Protein AF-A0A5N7MXC1-F1 (afdb_monomer)

InterPro domains:
  IPR007719 Phytochelatin synthase, N-terminal catalytic domain [PF05023] (26-102)
  IPR007719 Phytochelatin synthase, N-terminal catalytic domain [PS51443] (17-125)
  IPR038156 Phytochelatin synthase, N-terminal domain superfamily [G3DSA:3.90.70.30] (32-120)
  IPR038765 Papain-like cysteine peptidase superfamily [SSF54001] (29-117)
  IPR040409 Phytochelatin synthase [PTHR33447] (28-100)

Radius of gyration: 22.62 Å; Cα contacts (8 Å, |Δi|>4): 86; chains: 1; bounding box: 59×50×45 Å

Nearest PDB structures (foldseek):
  2btw-assembly1_A  TM=9.843E-01  e=3.818E-06  Nostoc sp. PCC 7120 = FACHB-418
  2btw-assembly2_B  TM=9.843E-01  e=4.075E-06  Nostoc sp. PCC 7120 = FACHB-418
  6tjl-assembly1_B  TM=9.874E-01  e=2.369E-05  Nostoc sp. PCC 7120 = FACHB-418
  2bu3-assembly2_B  TM=9.980E-01  e=8.725E-05  Anabaena sp.

Sequence (125 aa):
MRVLTLILKVVCLSLCLTIGPVSAQPLPLPEPLISLNSDRGSRLLLESEANRAYWPLSIQFVTQKNQAYCGVASLAMVLNALGVSAPSTPEFEPFKTFTQDNRIHPSGAAGFWVPRVVTSVHGDR

Mean predicted aligned error: 11.13 Å

Organism: NCBI:txid2108360

Secondary structure (DSSP, 8-state):
-HHHHHHHHHHHHHHHHT-------PPPPPTTPPPTTSHHHHHHHHH-TT-TTHHHHHHT----SSTT-HHHHHHHHHHHHTT--PPB-GGGTT-B---SSS----TT--S--S-HHHHHTTT--

pLDDT: mean 83.34, std 17.44, range [38.09, 98.44]

Structure (mmCIF, N/CA/C/O backbone):
data_AF-A0A5N7MXC1-F1
#
_entry.id   AF-A0A5N7MXC1-F1
#
loop_
_atom_site.group_PDB
_atom_site.id
_atom_site.type_symbol
_atom_site.label_atom_id
_atom_site.label_alt_id
_atom_site.label_comp_id
_atom_site.label_asym_id
_atom_site.label_entity_id
_atom_site.label_seq_id
_atom_site.pdbx_PDB_ins_code
_atom_site.Cartn_x
_atom_site.Cartn_y
_atom_site.Cartn_z
_atom_site.occupancy
_atom_site.B_iso_or_equiv
_atom_site.auth_seq_id
_atom_site.auth_comp_id
_atom_site.auth_asym_id
_atom_site.auth_atom_id
_atom_site.pdbx_PDB_model_num
ATOM 1 N N . MET A 1 1 ? 38.024 32.917 26.427 1.00 66.75 1 MET A N 1
ATOM 2 C CA . MET A 1 1 ? 36.582 32.771 26.103 1.00 66.75 1 MET A CA 1
ATOM 3 C C . MET A 1 1 ? 36.310 32.754 24.597 1.00 66.75 1 MET A C 1
ATOM 5 O O . MET A 1 1 ? 35.788 31.754 24.138 1.00 66.75 1 MET A O 1
ATOM 9 N N . ARG A 1 2 ? 36.726 33.761 23.805 1.00 77.75 2 ARG A N 1
ATOM 10 C CA . ARG A 1 2 ? 36.480 33.816 22.341 1.00 77.75 2 ARG A CA 1
ATOM 11 C C . ARG A 1 2 ? 36.995 32.607 21.538 1.00 77.75 2 ARG A C 1
ATOM 13 O O . ARG A 1 2 ? 36.278 32.112 20.680 1.00 77.75 2 ARG A O 1
ATOM 20 N N . VAL A 1 3 ? 38.198 32.113 21.848 1.00 79.06 3 VAL A N 1
ATOM 21 C CA . VAL A 1 3 ? 38.804 30.942 21.178 1.00 79.06 3 VAL A CA 1
ATOM 22 C C . VAL A 1 3 ? 38.001 29.662 21.442 1.00 79.06 3 VAL A C 1
ATOM 24 O O . VAL A 1 3 ? 37.731 28.908 20.516 1.00 79.06 3 VAL A O 1
ATOM 27 N N . LEU A 1 4 ? 37.525 29.469 22.678 1.00 83.00 4 LEU A N 1
ATOM 28 C CA . LEU A 1 4 ? 36.688 28.325 23.054 1.00 83.00 4 LEU A CA 1
ATOM 29 C C . LEU A 1 4 ? 35.348 28.333 22.300 1.00 83.00 4 LEU A C 1
ATOM 31 O O . LEU A 1 4 ? 34.911 27.300 21.805 1.00 83.00 4 LEU A O 1
ATOM 35 N N . THR A 1 5 ? 34.721 29.505 22.152 1.00 81.38 5 THR A N 1
ATOM 36 C CA . THR A 1 5 ? 33.471 29.654 21.388 1.00 81.38 5 THR A CA 1
ATOM 37 C C . THR A 1 5 ? 33.668 29.372 19.897 1.00 81.38 5 THR A C 1
ATOM 39 O O . THR A 1 5 ? 32.767 28.850 19.246 1.00 81.38 5 THR A O 1
ATOM 42 N N . LEU A 1 6 ? 34.837 29.714 19.349 1.00 83.44 6 LEU A N 1
ATOM 43 C CA . LEU A 1 6 ? 35.176 29.495 17.943 1.00 83.44 6 LEU A CA 1
ATOM 44 C C . LEU A 1 6 ? 35.432 28.008 17.665 1.00 83.44 6 LEU A C 1
ATOM 46 O O . LEU A 1 6 ? 34.874 27.468 16.715 1.00 83.44 6 LEU A O 1
ATOM 50 N N . ILE A 1 7 ? 36.164 27.328 18.553 1.00 88.62 7 ILE A N 1
ATOM 51 C CA . ILE A 1 7 ? 36.373 25.873 18.493 1.00 88.62 7 ILE A CA 1
ATOM 52 C C . ILE A 1 7 ? 35.032 25.137 18.585 1.00 88.62 7 ILE A C 1
ATOM 54 O O . ILE A 1 7 ? 34.760 24.273 17.758 1.00 88.62 7 ILE A O 1
ATOM 58 N N . LEU A 1 8 ? 34.155 25.519 19.520 1.00 89.88 8 LEU A N 1
ATOM 59 C CA . LEU A 1 8 ? 32.848 24.875 19.678 1.00 89.88 8 LEU A CA 1
ATOM 60 C C . LEU A 1 8 ? 31.975 25.020 18.422 1.00 89.88 8 LEU A C 1
ATOM 62 O O . LEU A 1 8 ? 31.325 24.063 18.011 1.00 89.88 8 LEU A O 1
ATOM 66 N N . LYS A 1 9 ? 31.996 26.191 17.772 1.00 86.50 9 LYS A N 1
ATOM 67 C CA . LYS A 1 9 ? 31.278 26.424 16.510 1.00 86.50 9 LYS A CA 1
ATOM 68 C C . LYS A 1 9 ? 31.832 25.585 15.363 1.00 86.50 9 LYS A C 1
ATOM 70 O O . LYS A 1 9 ? 31.046 25.031 14.606 1.00 86.50 9 LYS A O 1
ATOM 75 N N . VAL A 1 10 ? 33.156 25.476 15.245 1.00 90.81 10 VAL A N 1
ATOM 76 C CA . VAL A 1 10 ? 33.805 24.662 14.205 1.00 90.81 10 VAL A CA 1
ATOM 77 C C . VAL A 1 10 ? 33.513 23.176 14.414 1.00 90.81 10 VAL A C 1
ATOM 79 O O . VAL A 1 10 ? 33.201 22.482 13.452 1.00 90.81 10 VAL A O 1
ATOM 82 N N . VAL A 1 11 ? 33.540 22.698 15.661 1.00 90.94 11 VAL A N 1
ATOM 83 C CA . VAL A 1 11 ? 33.190 21.311 16.001 1.00 90.94 11 VAL A CA 1
ATOM 84 C C . VAL A 1 11 ? 31.716 21.029 15.710 1.00 90.94 11 VAL A C 1
ATOM 86 O O . VAL A 1 11 ? 31.424 20.036 15.054 1.00 90.94 11 VAL 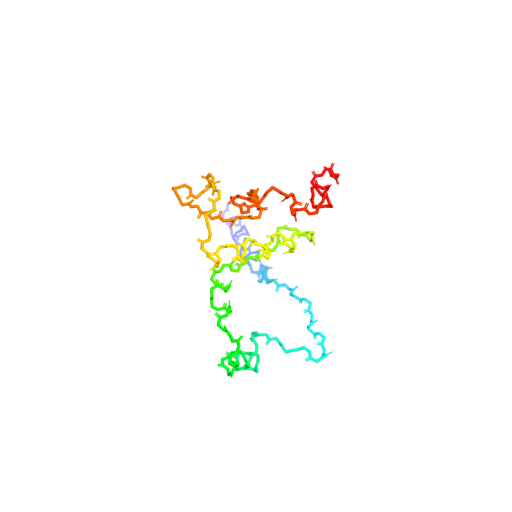A O 1
ATOM 89 N N . CYS A 1 12 ? 30.794 21.913 16.113 1.00 87.44 12 CYS A N 1
ATOM 90 C CA . CYS A 1 12 ? 29.372 21.775 15.777 1.00 87.44 12 CYS A CA 1
ATOM 91 C C . CYS A 1 12 ? 29.139 21.771 14.265 1.00 87.44 12 CYS A C 1
ATOM 93 O O . CYS A 1 12 ? 28.379 20.949 13.767 1.00 87.44 12 CYS A O 1
ATOM 95 N N . LEU A 1 13 ? 29.798 22.669 13.528 1.00 85.88 13 LEU A N 1
ATOM 96 C CA . LEU A 1 13 ? 29.657 22.742 12.078 1.00 85.88 13 LEU A CA 1
ATOM 97 C C . LEU A 1 13 ? 30.177 21.456 11.425 1.00 85.88 13 LEU A C 1
ATOM 99 O O . LEU A 1 13 ? 29.459 20.845 10.647 1.00 85.88 13 LEU A O 1
ATOM 103 N N . SER A 1 14 ? 31.369 20.993 11.809 1.00 83.50 14 SER A N 1
ATOM 104 C CA . SER A 1 14 ? 31.943 19.730 11.328 1.00 83.50 14 SER A CA 1
ATOM 105 C C . SER A 1 14 ? 31.032 18.530 11.617 1.00 83.50 14 SER A C 1
ATOM 107 O O . SER A 1 14 ? 30.785 17.717 10.731 1.00 83.50 14 SER A O 1
ATOM 109 N N . LEU A 1 15 ? 30.456 18.461 12.822 1.00 85.00 15 LEU A N 1
ATOM 110 C CA . LEU A 1 15 ? 29.529 17.399 13.218 1.00 85.00 15 LEU A CA 1
ATOM 111 C C . LEU A 1 15 ? 28.209 17.440 12.431 1.00 85.00 15 LEU A C 1
ATOM 113 O O . LEU A 1 15 ? 27.648 16.395 12.128 1.00 85.00 15 LEU A O 1
ATOM 117 N N . CYS A 1 16 ? 27.721 18.624 12.058 1.00 78.88 16 CYS A N 1
ATOM 118 C CA . CYS A 1 16 ? 26.542 18.749 11.200 1.00 78.88 16 CYS A CA 1
ATOM 119 C C . CYS A 1 16 ? 26.817 18.317 9.752 1.00 78.88 16 CYS A C 1
ATOM 121 O O . CYS A 1 16 ? 25.910 17.817 9.092 1.00 78.88 16 CYS A O 1
ATOM 123 N N . LEU A 1 17 ? 28.048 18.484 9.250 1.00 77.62 17 LEU A N 1
ATOM 124 C CA . LEU A 1 17 ? 28.411 18.082 7.886 1.00 77.62 17 LEU A CA 1
ATOM 125 C C . LEU A 1 17 ? 28.584 16.562 7.714 1.00 77.62 17 LEU A C 1
ATOM 127 O O . LEU A 1 17 ? 28.590 16.090 6.580 1.00 77.62 17 LEU A O 1
ATOM 131 N N . THR A 1 18 ? 28.707 15.786 8.795 1.00 76.94 18 THR A N 1
ATOM 132 C CA . THR A 1 18 ? 28.842 14.318 8.726 1.00 76.94 18 THR A CA 1
ATOM 133 C C . THR A 1 18 ? 27.511 13.569 8.804 1.00 76.94 18 THR A C 1
ATOM 135 O O . THR A 1 18 ? 27.492 12.340 8.706 1.00 76.94 18 THR A O 1
ATOM 138 N N . ILE A 1 19 ? 26.386 14.278 8.934 1.00 75.12 19 ILE A N 1
ATOM 139 C CA . ILE A 1 19 ? 25.051 13.677 8.938 1.00 75.12 19 ILE A CA 1
ATOM 140 C C . ILE A 1 19 ? 24.665 13.355 7.488 1.00 75.12 19 ILE A C 1
ATOM 142 O O . ILE A 1 19 ? 24.097 14.177 6.772 1.00 75.12 19 ILE A O 1
ATOM 146 N N . GLY A 1 20 ? 25.024 12.154 7.033 1.00 70.94 20 GLY A N 1
ATOM 147 C CA . GLY A 1 20 ? 24.579 11.635 5.742 1.00 70.94 20 GLY A CA 1
ATOM 148 C C . GLY A 1 20 ? 23.055 11.444 5.696 1.00 70.94 20 GLY A C 1
ATOM 149 O O . GLY A 1 20 ? 22.414 11.306 6.743 1.00 70.94 20 GLY A O 1
ATOM 150 N N . PRO A 1 21 ? 22.449 11.415 4.497 1.00 72.00 21 PRO A N 1
ATOM 151 C CA . PRO A 1 21 ? 21.025 11.141 4.367 1.00 72.00 21 PRO A CA 1
ATOM 152 C C . PRO A 1 21 ? 20.715 9.731 4.885 1.00 72.00 21 PRO A C 1
ATOM 154 O O . PRO A 1 21 ? 21.220 8.736 4.364 1.00 72.00 21 PRO A O 1
ATOM 157 N N . VAL A 1 22 ? 19.858 9.637 5.903 1.00 73.25 22 VAL A N 1
ATOM 158 C CA . VAL A 1 22 ? 19.234 8.371 6.303 1.0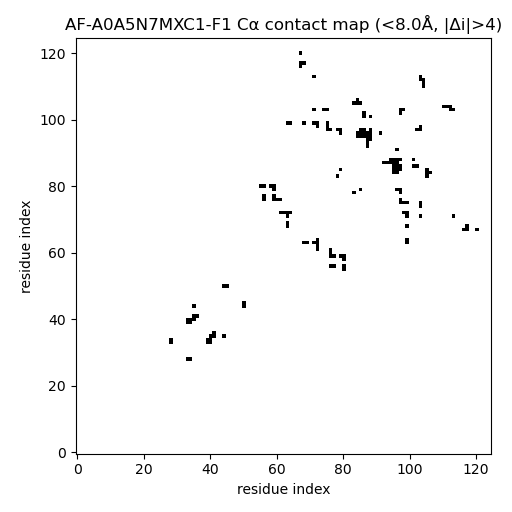0 73.25 22 VAL A CA 1
ATOM 159 C C . VAL A 1 22 ? 18.185 8.039 5.247 1.00 73.25 22 VAL A C 1
ATOM 161 O O . VAL A 1 22 ? 17.089 8.595 5.250 1.00 73.25 22 VAL A O 1
ATOM 164 N N . SER A 1 23 ? 18.543 7.173 4.302 1.00 73.62 23 SER A N 1
ATOM 165 C CA . SER A 1 23 ? 17.606 6.637 3.314 1.00 73.62 23 SER A CA 1
ATOM 166 C C . SER A 1 23 ? 17.116 5.269 3.760 1.00 73.62 23 SER A C 1
ATOM 168 O O . SER A 1 23 ? 17.892 4.468 4.274 1.00 73.62 23 SER A O 1
ATOM 170 N N . ALA A 1 24 ? 15.848 4.958 3.493 1.00 76.06 24 ALA A N 1
ATOM 171 C CA . ALA A 1 24 ? 15.395 3.575 3.536 1.00 76.06 24 ALA A CA 1
ATOM 172 C C . ALA A 1 24 ? 16.190 2.759 2.500 1.00 76.06 24 ALA A C 1
ATOM 174 O O . ALA A 1 24 ? 16.314 3.178 1.347 1.00 76.06 24 ALA A O 1
ATOM 175 N N . GLN A 1 25 ? 16.754 1.626 2.916 1.00 82.75 25 GLN A N 1
ATOM 176 C CA . GLN A 1 25 ? 17.571 0.751 2.072 1.00 82.75 25 GLN A CA 1
ATOM 177 C C . GLN A 1 25 ? 16.804 -0.546 1.785 1.00 82.75 25 GLN A C 1
ATOM 179 O O . GLN A 1 25 ? 16.891 -1.492 2.571 1.00 82.75 25 GLN A O 1
ATOM 184 N N . PRO A 1 26 ? 16.012 -0.604 0.698 1.00 84.50 26 PRO A N 1
ATOM 185 C CA . PRO A 1 26 ? 15.429 -1.862 0.257 1.00 84.50 26 PRO A CA 1
ATOM 186 C C . PRO A 1 26 ? 16.525 -2.802 -0.263 1.00 84.50 26 PRO A C 1
ATOM 188 O O . PRO A 1 26 ? 17.570 -2.359 -0.745 1.00 84.50 26 PRO A O 1
ATOM 191 N N . LEU A 1 27 ? 16.271 -4.109 -0.194 1.00 89.06 27 LEU A N 1
ATOM 192 C CA . LEU A 1 27 ? 17.104 -5.092 -0.888 1.00 89.06 27 LEU A CA 1
ATOM 193 C C . LEU A 1 27 ? 17.030 -4.877 -2.411 1.00 89.06 27 LEU A C 1
ATOM 195 O O . LEU A 1 27 ? 15.992 -4.431 -2.913 1.00 89.06 27 LEU A O 1
ATOM 199 N N . PRO A 1 28 ? 18.094 -5.225 -3.159 1.00 89.94 28 PRO A N 1
ATOM 200 C CA . PRO A 1 28 ? 18.036 -5.217 -4.613 1.00 89.94 28 PRO A CA 1
ATOM 201 C C . PRO A 1 28 ? 16.945 -6.178 -5.100 1.00 89.94 28 PRO A C 1
ATOM 203 O O . PRO A 1 28 ? 16.792 -7.280 -4.569 1.00 89.94 28 PRO A O 1
ATOM 206 N N . LEU A 1 29 ? 16.187 -5.756 -6.113 1.00 93.25 29 LEU A N 1
ATOM 207 C CA . LEU A 1 29 ? 15.185 -6.616 -6.734 1.00 93.25 29 LEU A CA 1
ATOM 208 C C . LEU A 1 29 ? 15.893 -7.707 -7.556 1.00 93.25 29 LEU A C 1
ATOM 210 O O . LEU A 1 29 ? 16.754 -7.375 -8.371 1.00 93.25 29 LEU A O 1
ATOM 214 N N . PRO A 1 30 ? 15.544 -8.992 -7.378 1.00 94.38 30 PRO A N 1
ATOM 215 C CA . PRO A 1 30 ? 16.031 -10.049 -8.254 1.00 94.38 30 PRO A CA 1
ATOM 216 C C . PRO A 1 30 ? 15.377 -9.960 -9.641 1.00 94.38 30 PRO A C 1
ATOM 218 O O . PRO A 1 30 ? 14.191 -9.650 -9.765 1.00 94.38 30 PRO A O 1
ATOM 221 N N . GLU A 1 31 ? 16.124 -10.308 -10.687 1.00 92.75 31 GLU A N 1
ATOM 222 C CA . GLU A 1 31 ? 15.554 -10.552 -12.017 1.00 92.75 31 GLU A CA 1
ATOM 223 C C . GLU A 1 31 ? 14.596 -11.761 -11.962 1.00 92.75 31 GLU A C 1
ATOM 225 O O . GLU A 1 31 ? 14.927 -12.754 -11.304 1.00 92.75 31 GLU A O 1
ATOM 230 N N . PRO A 1 32 ? 13.417 -11.732 -12.620 1.00 93.19 32 PRO A N 1
ATOM 231 C CA . PRO A 1 32 ? 12.950 -10.764 -13.624 1.00 93.19 32 PRO A CA 1
ATOM 232 C C . PRO A 1 32 ? 11.967 -9.693 -13.084 1.00 93.19 32 PRO A C 1
ATOM 234 O O . PRO A 1 32 ? 11.077 -9.246 -13.814 1.00 93.19 32 PRO A O 1
ATOM 237 N N . LEU A 1 33 ? 12.034 -9.322 -11.798 1.00 97.00 33 LEU A N 1
ATOM 238 C CA . LEU A 1 33 ? 11.051 -8.418 -11.183 1.00 97.00 33 LEU A CA 1
ATOM 239 C C . LEU A 1 33 ? 11.236 -6.961 -11.635 1.00 97.00 33 LEU A C 1
ATOM 241 O O . LEU A 1 33 ? 12.329 -6.406 -11.580 1.00 97.00 33 LEU A O 1
ATOM 245 N N . ILE A 1 34 ? 10.135 -6.302 -12.010 1.00 97.06 34 ILE A N 1
ATOM 246 C CA . ILE A 1 34 ? 10.128 -4.890 -12.418 1.00 97.06 34 ILE A CA 1
ATOM 247 C C . ILE A 1 34 ? 9.594 -4.047 -11.264 1.00 97.06 34 ILE A C 1
ATOM 249 O O . ILE A 1 34 ? 8.447 -4.205 -10.849 1.00 97.06 34 ILE A O 1
ATOM 253 N N . SER A 1 35 ? 10.414 -3.124 -10.762 1.00 95.62 35 SER A N 1
ATOM 254 C CA . SER A 1 35 ? 9.985 -2.223 -9.694 1.00 95.62 35 SER A CA 1
ATOM 255 C C . SER A 1 35 ? 8.889 -1.269 -10.166 1.00 95.62 35 SER A C 1
ATOM 257 O O . SER A 1 35 ? 9.018 -0.646 -11.223 1.00 95.62 35 SER A O 1
ATOM 259 N N . LEU A 1 36 ? 7.858 -1.077 -9.338 1.00 96.06 36 LEU A N 1
ATOM 260 C CA . LEU A 1 36 ? 6.782 -0.119 -9.596 1.00 96.06 36 LEU A CA 1
ATOM 261 C C . LEU A 1 36 ? 7.294 1.325 -9.736 1.00 96.06 36 LEU A C 1
ATOM 263 O O . LEU A 1 36 ? 6.751 2.090 -10.524 1.00 96.06 36 LEU A O 1
ATOM 267 N N . ASN A 1 37 ? 8.356 1.688 -9.009 1.00 93.81 37 ASN A N 1
ATOM 268 C CA . ASN A 1 37 ? 8.946 3.032 -9.047 1.00 93.81 37 ASN A CA 1
ATOM 269 C C . ASN A 1 37 ? 9.871 3.286 -10.256 1.00 93.81 37 ASN A C 1
ATOM 271 O O . ASN A 1 37 ? 10.537 4.316 -10.300 1.00 93.81 37 ASN A O 1
ATOM 275 N N . SER A 1 38 ? 9.940 2.357 -11.211 1.00 95.75 38 SER A N 1
ATOM 276 C CA . SER A 1 38 ? 10.655 2.552 -12.473 1.00 95.75 38 SER A CA 1
ATOM 277 C C . SER A 1 38 ? 9.727 3.109 -13.556 1.00 95.75 38 SER A C 1
ATOM 279 O O . SER A 1 38 ? 8.509 2.909 -13.513 1.00 95.75 38 SER A O 1
ATOM 281 N N . ASP A 1 39 ? 10.296 3.732 -14.589 1.00 97.75 39 ASP A N 1
ATOM 282 C CA . ASP A 1 39 ? 9.536 4.174 -15.769 1.00 97.75 39 ASP A CA 1
ATOM 283 C C . ASP A 1 39 ? 8.762 3.019 -16.415 1.00 97.75 39 ASP A C 1
ATOM 285 O O . ASP A 1 39 ? 7.621 3.173 -16.842 1.00 97.75 39 ASP A O 1
ATOM 289 N N . ARG A 1 40 ? 9.369 1.825 -16.454 1.00 97.81 40 ARG A N 1
ATOM 290 C CA . ARG A 1 40 ? 8.717 0.625 -16.982 1.00 97.81 40 ARG A CA 1
ATOM 291 C C . ARG A 1 40 ? 7.569 0.167 -16.081 1.00 97.81 40 ARG A C 1
ATOM 293 O O . ARG A 1 40 ? 6.493 -0.125 -16.586 1.00 97.81 40 ARG A O 1
ATOM 300 N N . GLY A 1 41 ? 7.782 0.102 -14.767 1.00 98.00 41 GLY A N 1
ATOM 301 C CA . GLY A 1 41 ? 6.773 -0.363 -13.809 1.00 98.00 41 GLY A CA 1
ATOM 302 C C . GLY A 1 41 ? 5.562 0.563 -13.706 1.00 98.00 41 GLY A C 1
ATOM 303 O O . GLY A 1 41 ? 4.428 0.090 -13.692 1.00 98.00 41 GLY A O 1
ATOM 304 N N . SER A 1 42 ? 5.786 1.876 -13.702 1.00 98.00 42 SER A N 1
ATOM 305 C CA . SER A 1 42 ? 4.703 2.866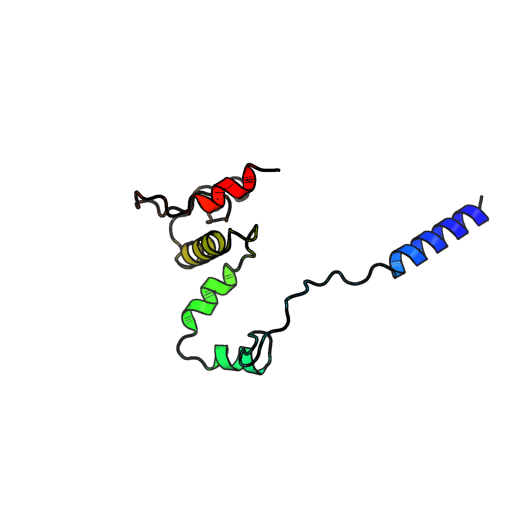 -13.703 1.00 98.00 42 SER A CA 1
ATOM 306 C C . SER A 1 42 ? 3.856 2.793 -14.977 1.00 98.00 42 SER A C 1
ATOM 308 O O . SER A 1 42 ? 2.629 2.796 -14.882 1.00 98.00 42 SER A O 1
ATOM 310 N N . ARG A 1 43 ? 4.471 2.626 -16.157 1.00 98.44 43 ARG A N 1
ATOM 311 C CA . ARG A 1 43 ? 3.734 2.380 -17.411 1.00 98.44 43 ARG A CA 1
ATOM 312 C C . ARG A 1 43 ? 2.906 1.102 -17.351 1.00 98.44 43 ARG A C 1
ATOM 314 O O . ARG A 1 43 ? 1.724 1.158 -17.662 1.00 98.44 43 ARG A O 1
ATOM 321 N N . LEU A 1 44 ? 3.474 -0.005 -16.862 1.00 98.31 44 LEU A N 1
ATOM 322 C CA . LEU A 1 44 ? 2.737 -1.268 -16.702 1.00 98.31 44 LEU A CA 1
ATOM 323 C C . LEU A 1 44 ? 1.482 -1.109 -15.831 1.00 98.31 44 LEU A C 1
ATOM 325 O O . LEU A 1 44 ? 0.447 -1.695 -16.137 1.00 98.31 44 LEU A O 1
ATOM 329 N N . LEU A 1 45 ? 1.545 -0.314 -14.760 1.00 98.31 45 LEU A N 1
ATOM 330 C CA . LEU A 1 45 ? 0.371 -0.024 -13.936 1.00 98.31 45 LEU A CA 1
ATOM 331 C C . LEU A 1 45 ? -0.676 0.808 -14.695 1.00 98.31 45 LEU A C 1
ATOM 333 O O . LEU A 1 45 ? -1.870 0.514 -14.615 1.00 98.31 45 LEU A O 1
ATOM 337 N N . LEU A 1 46 ? -0.241 1.857 -15.396 1.00 98.06 46 LEU A N 1
ATOM 338 C CA . LEU A 1 46 ? -1.133 2.776 -16.109 1.00 98.06 46 LEU A CA 1
ATOM 339 C C . LEU A 1 46 ? -1.803 2.122 -17.324 1.00 98.06 46 LEU A C 1
ATOM 341 O O . LEU A 1 46 ? -2.963 2.409 -17.601 1.00 98.06 46 LEU A O 1
ATOM 345 N N . GLU A 1 47 ? -1.093 1.232 -18.012 1.00 98.25 47 GLU A N 1
ATOM 346 C CA . GLU A 1 47 ? -1.571 0.501 -19.192 1.00 98.25 47 GLU A CA 1
ATOM 347 C C . GLU A 1 47 ? -2.398 -0.746 -18.829 1.00 98.25 47 GLU A C 1
ATOM 349 O O . GLU A 1 47 ? -3.113 -1.278 -19.675 1.00 98.25 47 GLU A O 1
ATOM 354 N N . SER A 1 48 ? -2.331 -1.224 -17.581 1.00 98.31 48 SER A N 1
ATOM 355 C CA . SER A 1 48 ? -3.099 -2.390 -17.131 1.00 98.31 48 SER A CA 1
ATOM 356 C C . SER A 1 48 ? -4.598 -2.094 -17.042 1.00 98.31 48 SER A C 1
ATOM 358 O O . SER A 1 48 ? -5.034 -1.224 -16.286 1.00 98.31 48 SER A O 1
ATOM 360 N N . GLU A 1 49 ? -5.410 -2.911 -17.715 1.00 98.12 49 GLU A N 1
ATOM 361 C CA . GLU A 1 49 ? -6.876 -2.888 -17.591 1.00 98.12 49 GLU A CA 1
ATOM 362 C C . GLU A 1 49 ? -7.356 -3.286 -16.177 1.00 98.12 49 GLU A C 1
ATOM 364 O O . GLU A 1 49 ? -8.463 -2.943 -15.758 1.00 98.12 49 GLU A O 1
ATOM 369 N N . ALA A 1 50 ? -6.508 -3.972 -15.403 1.00 97.69 50 ALA A N 1
ATOM 370 C CA . ALA A 1 50 ? -6.804 -4.497 -14.071 1.00 97.69 50 ALA A CA 1
ATOM 371 C C . ALA A 1 50 ? -6.170 -3.666 -12.934 1.00 97.69 50 ALA A C 1
ATOM 373 O O . ALA A 1 50 ? -5.725 -4.215 -11.926 1.00 97.69 50 ALA A O 1
ATOM 374 N N . ASN A 1 51 ? -6.124 -2.336 -13.058 1.00 97.69 51 ASN A N 1
ATOM 375 C CA . ASN A 1 51 ? -5.484 -1.454 -12.067 1.00 97.69 51 ASN A CA 1
ATOM 376 C C . ASN A 1 51 ? -6.445 -0.805 -11.051 1.00 97.69 51 ASN A C 1
ATOM 378 O O . ASN A 1 51 ? -6.012 -0.072 -10.165 1.00 97.69 51 ASN A O 1
ATOM 382 N N . ARG A 1 52 ? -7.755 -1.073 -11.138 1.00 98.00 52 ARG A N 1
ATOM 383 C CA . ARG A 1 52 ? -8.782 -0.359 -10.353 1.00 98.00 52 ARG A CA 1
ATOM 384 C C . ARG A 1 52 ? -8.569 -0.428 -8.839 1.00 98.00 52 ARG A C 1
ATOM 386 O O . ARG A 1 52 ? -8.850 0.551 -8.155 1.00 98.00 52 ARG A O 1
ATOM 393 N N . ALA A 1 53 ? -8.065 -1.552 -8.329 1.00 97.69 53 ALA A N 1
ATOM 394 C CA . ALA A 1 53 ? -7.800 -1.744 -6.903 1.00 97.69 53 ALA A CA 1
ATOM 395 C C . ALA A 1 53 ? -6.570 -0.968 -6.398 1.00 97.69 53 ALA A C 1
ATOM 397 O O . ALA A 1 53 ? -6.484 -0.680 -5.207 1.00 97.69 53 ALA A O 1
ATOM 398 N N . TYR A 1 54 ? -5.639 -0.590 -7.280 1.00 98.06 54 TYR A N 1
ATOM 399 C CA . TYR A 1 54 ? -4.427 0.132 -6.890 1.00 98.06 54 TYR A CA 1
ATOM 400 C C . TYR A 1 54 ? -4.748 1.490 -6.259 1.00 98.06 54 TYR A C 1
ATOM 402 O O . TYR A 1 54 ? -4.154 1.866 -5.251 1.00 98.06 54 TYR A O 1
ATOM 410 N N . TRP A 1 55 ? -5.720 2.217 -6.809 1.00 97.56 55 TRP A N 1
ATOM 411 C CA . TRP A 1 55 ? -6.050 3.569 -6.359 1.00 97.56 55 TRP A CA 1
ATOM 412 C C . TRP A 1 55 ? -6.533 3.618 -4.901 1.00 97.56 55 TRP A C 1
ATOM 414 O O . TRP A 1 55 ? -5.887 4.292 -4.101 1.00 97.56 55 TRP A O 1
ATOM 424 N N . PRO A 1 56 ? -7.583 2.880 -4.487 1.00 98.12 56 PRO A N 1
ATOM 425 C CA . PRO A 1 56 ? -8.004 2.896 -3.088 1.00 98.12 56 PRO A CA 1
ATOM 426 C C . PRO A 1 56 ? -6.975 2.248 -2.147 1.00 98.12 56 PRO A C 1
ATOM 428 O O . PRO A 1 56 ? -6.834 2.700 -1.014 1.00 98.12 56 PRO A O 1
ATOM 431 N N . LEU A 1 57 ? -6.213 1.240 -2.595 1.00 98.25 57 LEU A N 1
ATOM 432 C CA . LEU A 1 57 ? -5.174 0.614 -1.764 1.00 98.25 57 LEU A CA 1
ATOM 433 C C . LEU A 1 57 ? -3.963 1.525 -1.542 1.00 98.25 57 LEU A C 1
ATOM 435 O O . LEU A 1 57 ? -3.412 1.534 -0.445 1.00 98.25 57 LEU A O 1
ATOM 439 N N . SER A 1 58 ? -3.554 2.303 -2.547 1.00 97.81 58 SER A N 1
ATOM 440 C CA . SER A 1 58 ? -2.414 3.222 -2.430 1.00 97.81 58 SER A CA 1
ATOM 441 C C . SER A 1 58 ? -2.691 4.364 -1.451 1.00 97.81 58 SER A C 1
ATOM 443 O O . SER A 1 58 ? -1.799 4.739 -0.697 1.00 97.81 58 SER A O 1
ATOM 445 N N . ILE A 1 59 ? -3.940 4.839 -1.375 1.00 98.19 59 ILE A N 1
ATOM 446 C CA . ILE A 1 59 ? -4.387 5.818 -0.367 1.00 98.19 59 ILE A CA 1
ATOM 447 C C . ILE A 1 59 ? -4.257 5.258 1.059 1.00 98.19 59 ILE A C 1
ATOM 449 O O . ILE A 1 59 ? -4.010 6.012 1.995 1.00 98.19 59 ILE A O 1
ATOM 453 N N . GLN A 1 60 ? -4.402 3.942 1.226 1.00 98.12 60 GLN A N 1
ATOM 454 C CA . GLN A 1 60 ? -4.356 3.268 2.526 1.00 98.12 60 GLN A CA 1
ATOM 455 C C . GLN A 1 60 ? -2.998 2.622 2.834 1.00 98.12 60 GLN A C 1
ATOM 457 O O . GLN A 1 60 ? -2.894 1.891 3.815 1.00 98.12 60 GLN A O 1
ATOM 462 N N . PHE A 1 61 ? -1.963 2.839 2.014 1.00 98.06 61 PHE A N 1
ATOM 463 C CA . PHE A 1 61 ? -0.703 2.098 2.109 1.00 98.06 61 PHE A CA 1
ATOM 464 C C . PHE A 1 61 ? 0.042 2.354 3.429 1.00 98.06 61 PHE A C 1
ATOM 466 O O . PHE A 1 61 ? 0.275 3.499 3.815 1.00 98.06 61 PHE A O 1
ATOM 473 N N . VAL A 1 62 ? 0.444 1.277 4.116 1.00 97.00 62 VAL A N 1
ATOM 474 C CA . VAL A 1 62 ? 1.149 1.332 5.408 1.00 97.00 62 VAL A CA 1
ATOM 475 C C . VAL A 1 62 ? 2.324 0.357 5.460 1.00 97.00 62 VAL A C 1
ATOM 477 O O . VAL A 1 62 ? 2.273 -0.738 4.901 1.00 97.00 62 VAL A O 1
ATOM 480 N N . THR A 1 63 ? 3.370 0.721 6.202 1.00 96.50 63 THR A N 1
ATOM 481 C CA . THR A 1 63 ? 4.485 -0.183 6.528 1.00 96.50 63 THR A CA 1
ATOM 482 C C . THR A 1 63 ? 4.098 -1.103 7.685 1.00 96.50 63 THR A C 1
ATOM 484 O O . THR A 1 63 ? 3.558 -0.641 8.692 1.00 96.50 63 THR A O 1
ATOM 487 N N . GLN A 1 64 ? 4.399 -2.401 7.583 1.00 93.50 64 GLN A N 1
ATOM 488 C CA . GLN A 1 64 ? 4.180 -3.347 8.683 1.00 93.50 64 GLN A CA 1
ATOM 489 C C . GLN A 1 64 ? 4.964 -2.945 9.944 1.00 93.50 64 GLN A C 1
ATOM 491 O O . GLN A 1 64 ? 6.148 -2.621 9.869 1.00 93.50 64 GLN A O 1
ATOM 496 N N . LYS A 1 65 ? 4.325 -2.991 11.119 1.00 92.00 65 LYS A N 1
ATOM 497 C CA . LYS A 1 65 ? 4.946 -2.564 12.389 1.00 92.00 65 LYS A CA 1
ATOM 498 C C . LYS A 1 65 ? 6.142 -3.408 12.815 1.00 92.00 65 LYS A C 1
ATOM 500 O O . LYS A 1 65 ? 7.047 -2.921 13.483 1.00 92.00 65 LYS A O 1
ATOM 505 N N . ASN A 1 66 ? 6.133 -4.685 12.459 1.00 90.19 66 ASN A N 1
ATOM 506 C CA . ASN A 1 66 ? 7.241 -5.604 12.678 1.00 90.19 66 ASN A CA 1
ATOM 507 C C . ASN A 1 66 ? 7.226 -6.706 11.610 1.00 90.19 66 ASN A C 1
ATOM 509 O O . ASN A 1 66 ? 6.309 -6.781 10.791 1.00 90.19 66 ASN A O 1
ATOM 513 N N . GLN A 1 67 ? 8.235 -7.576 11.622 1.00 90.56 67 GLN A N 1
ATOM 514 C CA . GLN A 1 67 ? 8.453 -8.598 10.590 1.00 90.56 67 GLN A CA 1
ATOM 515 C C . GLN A 1 67 ? 7.346 -9.670 10.503 1.00 90.56 67 GLN A C 1
ATOM 517 O O . GLN A 1 67 ? 7.231 -10.325 9.474 1.00 90.56 67 GLN A O 1
ATOM 522 N N . ALA A 1 68 ? 6.489 -9.808 11.520 1.00 90.06 68 ALA A N 1
ATOM 523 C CA . ALA A 1 68 ? 5.371 -10.757 11.539 1.00 90.06 68 ALA A CA 1
ATOM 524 C C . ALA A 1 68 ? 4.002 -10.114 11.220 1.00 90.06 68 ALA A C 1
ATOM 526 O O . ALA A 1 68 ? 2.985 -10.803 11.222 1.00 90.06 68 ALA A O 1
ATOM 527 N N . TYR A 1 69 ? 3.948 -8.800 10.963 1.00 92.38 69 TYR A N 1
ATOM 528 C CA . TYR A 1 69 ? 2.697 -8.035 10.826 1.00 92.38 69 TYR A CA 1
ATOM 529 C C . TYR A 1 69 ? 2.248 -7.791 9.380 1.00 92.38 69 TYR A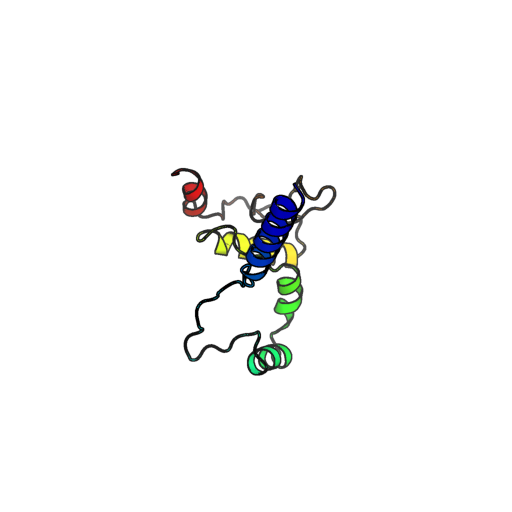 C 1
ATOM 531 O O . TYR A 1 69 ? 1.276 -7.072 9.165 1.00 92.38 69 TYR A O 1
ATOM 539 N N . CYS A 1 70 ? 2.905 -8.382 8.380 1.00 92.62 70 CYS A N 1
ATOM 540 C CA . CYS A 1 70 ? 2.548 -8.172 6.973 1.00 92.62 70 CYS A CA 1
ATOM 541 C C . CYS A 1 70 ? 1.057 -8.441 6.692 1.00 92.62 70 CYS A C 1
ATOM 543 O O . CYS A 1 70 ? 0.396 -7.606 6.085 1.00 92.62 70 CYS A O 1
ATOM 545 N N . GLY A 1 71 ? 0.490 -9.529 7.227 1.00 91.62 71 GLY A N 1
ATOM 546 C CA . GLY A 1 71 ? -0.938 -9.835 7.078 1.00 91.62 71 GLY A CA 1
ATOM 547 C C . GLY A 1 71 ? -1.863 -8.826 7.772 1.00 91.62 71 GLY A C 1
ATOM 548 O O . GLY A 1 71 ? -2.889 -8.447 7.214 1.00 91.62 71 GLY A O 1
ATOM 549 N N . VAL A 1 72 ? -1.481 -8.343 8.958 1.00 91.94 72 VAL A N 1
ATOM 550 C CA . VAL A 1 72 ? -2.227 -7.322 9.720 1.00 91.94 72 VAL A CA 1
ATOM 551 C C . VAL A 1 72 ? -2.248 -5.998 8.948 1.00 91.94 72 VAL A C 1
ATOM 553 O O . VAL A 1 72 ? -3.303 -5.387 8.794 1.00 91.94 72 VAL A O 1
ATOM 556 N N . ALA A 1 73 ? -1.101 -5.588 8.399 1.00 94.81 73 ALA A N 1
ATOM 557 C CA . ALA A 1 73 ? -0.987 -4.413 7.540 1.00 94.81 73 ALA A CA 1
ATOM 558 C C . ALA A 1 73 ? -1.862 -4.542 6.283 1.00 94.81 73 ALA A C 1
ATOM 560 O O . ALA A 1 73 ? -2.640 -3.637 5.985 1.00 94.81 73 ALA A O 1
ATOM 561 N N . SER A 1 74 ? -1.802 -5.685 5.590 1.00 96.00 74 SER A N 1
ATOM 562 C CA . SER A 1 74 ? -2.635 -5.942 4.410 1.00 96.00 74 SER A CA 1
ATOM 563 C C . SER A 1 74 ? -4.133 -5.885 4.722 1.00 96.00 74 SER A C 1
ATOM 565 O O . SER A 1 74 ? -4.890 -5.287 3.961 1.00 96.00 74 SER A O 1
ATOM 567 N N . LEU A 1 75 ? -4.571 -6.459 5.846 1.00 95.19 75 LEU A N 1
ATOM 568 C CA . LEU A 1 75 ? -5.974 -6.413 6.267 1.00 95.19 75 LEU A CA 1
ATOM 569 C C . LEU A 1 75 ? -6.437 -4.983 6.552 1.00 95.19 75 LEU A C 1
ATOM 571 O O . LEU A 1 75 ? -7.497 -4.593 6.071 1.00 95.19 75 LEU A O 1
ATOM 575 N N . ALA A 1 76 ? -5.647 -4.194 7.284 1.00 94.50 76 ALA A N 1
ATOM 576 C CA . ALA A 1 76 ? -5.985 -2.799 7.563 1.00 94.50 76 ALA A CA 1
ATOM 577 C C . ALA A 1 76 ? -6.157 -1.991 6.264 1.00 94.50 76 ALA A C 1
ATOM 579 O O . ALA A 1 76 ? -7.160 -1.296 6.104 1.00 94.50 76 ALA A O 1
ATOM 580 N N . MET A 1 77 ? -5.243 -2.158 5.297 1.00 97.56 77 MET A N 1
ATOM 581 C CA . MET A 1 77 ? -5.347 -1.521 3.979 1.00 97.56 77 MET A CA 1
ATOM 582 C C . MET A 1 77 ? -6.646 -1.887 3.256 1.00 97.56 77 MET A C 1
ATOM 584 O O . MET A 1 77 ? -7.363 -1.007 2.784 1.00 97.56 77 MET A O 1
ATOM 588 N N . VAL A 1 78 ? -6.949 -3.185 3.163 1.00 96.81 78 VAL A N 1
ATOM 589 C CA . VAL A 1 78 ? -8.114 -3.687 2.421 1.00 96.81 78 VAL A CA 1
ATOM 590 C C . VAL A 1 78 ? -9.417 -3.251 3.085 1.00 96.81 78 VAL A C 1
ATOM 592 O O . VAL A 1 78 ? -10.316 -2.778 2.396 1.00 96.81 78 VAL A O 1
ATOM 595 N N . LEU A 1 79 ? -9.531 -3.363 4.410 1.00 95.00 79 LEU A N 1
ATOM 596 C CA . LEU A 1 79 ? -10.751 -2.983 5.129 1.00 95.00 79 LEU A CA 1
ATOM 597 C C . LEU A 1 79 ? -11.023 -1.478 5.027 1.00 95.00 79 LEU A C 1
ATOM 599 O O . LEU A 1 79 ? -12.163 -1.085 4.775 1.00 95.00 79 LEU A O 1
ATOM 603 N N . ASN A 1 80 ? -9.986 -0.642 5.138 1.00 95.56 80 ASN A N 1
ATOM 604 C CA . ASN A 1 80 ? -10.128 0.799 4.932 1.00 95.56 80 ASN A CA 1
ATOM 605 C C . ASN A 1 80 ? -10.493 1.134 3.478 1.00 95.56 80 ASN A C 1
ATOM 607 O O . ASN A 1 80 ? -11.364 1.968 3.245 1.00 95.56 80 ASN A O 1
ATOM 611 N N . ALA A 1 81 ? -9.885 0.459 2.498 1.00 97.12 81 ALA A N 1
ATOM 612 C CA . ALA A 1 81 ? -10.195 0.645 1.079 1.00 97.12 81 ALA A CA 1
ATOM 613 C C . ALA A 1 81 ? -11.635 0.231 0.722 1.00 97.12 81 ALA A C 1
ATOM 615 O O . ALA A 1 81 ? -12.244 0.834 -0.160 1.00 97.12 81 ALA A O 1
ATOM 616 N N . LEU A 1 82 ? -12.191 -0.769 1.416 1.00 96.12 82 LEU A N 1
ATOM 617 C CA . LEU A 1 82 ? -13.591 -1.185 1.287 1.00 96.12 82 LEU A CA 1
ATOM 618 C C . LEU A 1 82 ? -14.576 -0.241 1.997 1.00 96.12 82 LEU A C 1
ATOM 620 O O . LEU A 1 82 ? -15.781 -0.364 1.784 1.00 96.12 82 LEU A O 1
ATOM 624 N N . GLY A 1 83 ? -14.099 0.675 2.846 1.00 93.31 83 GLY A N 1
ATOM 625 C CA . GLY A 1 83 ? -14.948 1.613 3.584 1.00 93.31 83 GLY A CA 1
ATOM 626 C C . GLY A 1 83 ? -15.870 0.944 4.609 1.00 93.31 83 GLY A C 1
ATOM 627 O O . GLY A 1 83 ? -16.935 1.480 4.919 1.00 93.31 83 GLY A O 1
ATOM 628 N N . VAL A 1 84 ? -15.505 -0.237 5.121 1.00 91.94 84 VAL A N 1
ATOM 629 C CA . VAL A 1 84 ? -16.313 -0.925 6.141 1.00 91.94 84 VAL A CA 1
ATOM 630 C C . VAL A 1 84 ? -16.195 -0.224 7.495 1.00 91.94 84 VAL A C 1
ATOM 632 O O . VAL A 1 84 ? -15.230 0.487 7.766 1.00 91.94 84 VAL A O 1
ATOM 635 N N . SER A 1 85 ? -17.188 -0.420 8.367 1.00 89.9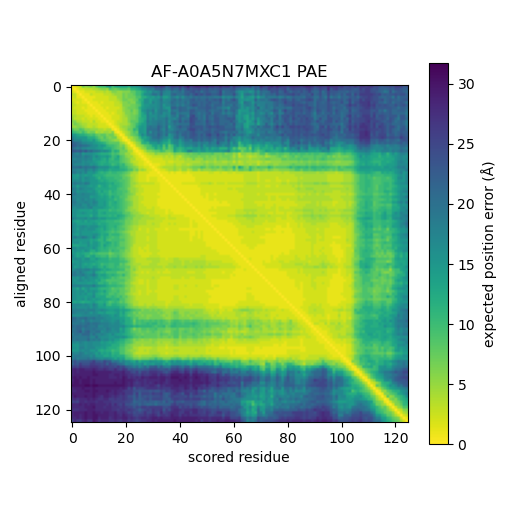4 85 SER A N 1
ATOM 636 C CA . SER A 1 85 ? -17.217 0.241 9.675 1.00 89.94 85 SER A CA 1
ATOM 637 C C . SER A 1 85 ? -16.022 -0.180 10.535 1.00 89.94 85 SER A C 1
ATOM 639 O O . SER A 1 85 ? -15.913 -1.335 10.945 1.00 89.94 85 SER A O 1
ATOM 641 N N . ALA A 1 86 ? -15.133 0.775 10.798 1.00 89.88 86 ALA A N 1
ATOM 642 C CA . ALA A 1 86 ? -13.959 0.579 11.632 1.00 89.88 86 ALA A CA 1
ATOM 643 C C . ALA A 1 86 ? -14.281 0.737 13.132 1.00 89.88 86 ALA A C 1
ATOM 645 O O . ALA A 1 86 ? -15.221 1.457 13.498 1.00 89.88 86 ALA A O 1
ATOM 646 N N . PRO A 1 87 ? -13.502 0.093 14.021 1.00 87.50 87 PRO A N 1
ATOM 647 C CA . PRO A 1 87 ? -13.569 0.361 15.453 1.00 87.50 87 PRO A CA 1
ATOM 648 C C . PRO A 1 87 ? -13.148 1.807 15.776 1.00 87.50 87 PRO A C 1
ATOM 650 O O . PRO A 1 87 ? -12.557 2.506 14.953 1.00 87.50 87 PRO A O 1
ATOM 653 N N . SER A 1 88 ? -13.467 2.254 16.994 1.00 86.00 88 SER A N 1
ATOM 654 C CA . SER A 1 88 ? -12.918 3.501 17.541 1.00 86.00 88 SER A CA 1
ATOM 655 C C . SER A 1 88 ? -11.405 3.359 17.719 1.00 86.00 88 SER A C 1
ATOM 657 O O . SER A 1 88 ? -10.920 2.315 18.170 1.00 86.00 88 SER A O 1
ATOM 659 N N . THR A 1 89 ? -10.684 4.409 17.341 1.00 85.00 89 THR A N 1
ATOM 660 C CA . THR A 1 89 ? -9.230 4.511 17.454 1.00 85.00 89 THR A CA 1
ATOM 661 C C . THR A 1 89 ? -8.955 5.786 18.247 1.00 85.00 89 THR A C 1
ATOM 663 O O . THR A 1 89 ? -9.141 6.868 17.686 1.00 85.00 89 THR A O 1
ATOM 666 N N . PRO A 1 90 ? -8.587 5.693 19.542 1.00 85.62 90 PRO A N 1
ATOM 667 C CA . PRO A 1 90 ? -8.472 6.853 20.429 1.00 85.62 90 PRO A CA 1
ATOM 668 C C . PRO A 1 90 ? -7.593 7.974 19.871 1.00 85.62 90 PRO A C 1
ATOM 670 O O . PRO A 1 90 ? -7.860 9.148 20.110 1.00 85.62 90 PRO A O 1
ATOM 673 N N . GLU A 1 91 ? -6.573 7.616 19.093 1.00 87.94 91 GLU A N 1
ATOM 674 C CA . GLU A 1 91 ? -5.632 8.549 18.475 1.00 87.94 91 GLU A CA 1
ATOM 675 C C . GLU A 1 91 ? -6.266 9.413 17.372 1.00 87.94 91 GLU A C 1
ATOM 677 O O . GLU A 1 91 ? -5.721 10.463 17.034 1.00 87.94 91 GLU A O 1
ATOM 682 N N . PHE A 1 92 ? -7.396 8.984 16.802 1.00 89.12 92 PHE A N 1
ATOM 683 C CA . PHE A 1 92 ? -8.030 9.613 15.640 1.00 89.12 92 PHE A CA 1
ATOM 684 C C . PHE A 1 92 ? -9.475 10.056 15.881 1.00 89.12 92 PHE A C 1
ATOM 686 O O . PHE A 1 92 ? -10.140 10.446 14.924 1.00 89.12 92 PHE A O 1
ATOM 693 N N . GLU A 1 93 ? -9.973 10.036 17.119 1.00 89.56 93 GLU A N 1
ATOM 694 C CA . GLU A 1 93 ? -11.334 10.494 17.429 1.00 89.56 93 GLU A CA 1
ATOM 695 C C . GLU A 1 93 ? -11.609 11.914 16.876 1.00 89.56 93 GLU A C 1
ATOM 697 O O . GLU A 1 93 ? -10.751 12.797 16.979 1.00 89.56 93 GLU A O 1
ATOM 702 N N . PRO A 1 94 ? -12.796 12.168 16.282 1.00 91.12 94 PRO A N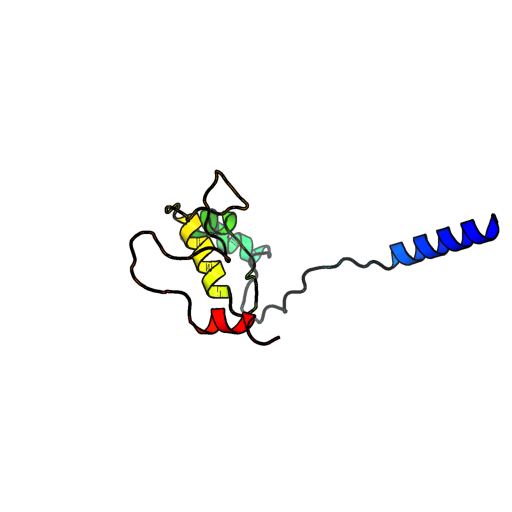 1
ATOM 703 C CA . PRO A 1 94 ? -13.956 11.273 16.161 1.00 91.12 94 PRO A CA 1
ATOM 704 C C . PRO A 1 94 ? -13.920 10.322 14.944 1.00 91.12 94 PRO A C 1
ATOM 706 O O . PRO A 1 94 ? -14.913 9.656 14.635 1.00 91.12 94 PRO A O 1
ATOM 709 N N . PHE A 1 95 ? -12.816 10.287 14.198 1.00 92.75 95 PHE A N 1
ATOM 710 C CA . PHE A 1 95 ? -12.670 9.485 12.988 1.00 92.75 95 PHE A CA 1
ATOM 711 C C . PHE A 1 95 ? -12.344 8.024 13.315 1.00 92.75 95 PHE A C 1
ATOM 713 O O . PHE A 1 95 ? -11.605 7.709 14.246 1.00 92.75 95 PHE A O 1
ATOM 720 N N . LYS A 1 96 ? -12.889 7.110 12.508 1.00 92.19 96 LYS A N 1
ATOM 721 C CA . LYS A 1 96 ? -12.708 5.663 12.670 1.00 92.19 96 LYS A CA 1
ATOM 722 C C . LYS A 1 96 ? -11.955 5.102 11.477 1.00 92.19 96 LYS A C 1
ATOM 724 O O . LYS A 1 96 ? -12.314 5.376 10.335 1.00 92.19 96 LYS A O 1
ATOM 729 N N . THR A 1 97 ? -10.928 4.310 11.749 1.00 92.94 97 THR A N 1
ATOM 730 C CA . THR A 1 97 ? -10.088 3.676 10.727 1.00 92.94 97 THR A CA 1
ATOM 731 C C . THR A 1 97 ? -9.457 2.408 11.287 1.00 92.94 97 THR A C 1
ATOM 733 O O . THR A 1 97 ? -9.148 2.352 12.480 1.00 92.94 97 THR A O 1
ATOM 736 N N . PHE A 1 98 ? -9.270 1.381 10.461 1.00 93.75 98 PHE A N 1
ATOM 737 C CA . PHE A 1 98 ? -8.487 0.208 10.841 1.00 93.75 98 PHE A CA 1
ATOM 738 C C . PHE A 1 98 ? -7.006 0.578 10.912 1.00 93.75 98 PHE A C 1
ATOM 740 O O . PHE A 1 98 ? -6.464 1.234 10.022 1.00 93.75 98 PHE A O 1
ATOM 747 N N . THR A 1 99 ? -6.344 0.127 11.971 1.00 93.25 99 THR A N 1
ATOM 748 C CA . THR A 1 99 ? -4.903 0.276 12.177 1.00 93.25 99 THR A CA 1
ATOM 749 C C . THR A 1 99 ? -4.294 -1.092 12.458 1.00 93.25 99 THR A C 1
ATOM 751 O O . THR A 1 99 ? -4.994 -2.091 12.602 1.00 93.25 99 THR A O 1
ATOM 754 N N . GLN A 1 100 ? -2.967 -1.154 12.552 1.00 91.88 100 GLN A N 1
ATOM 755 C CA . GLN A 1 100 ? -2.281 -2.389 12.936 1.00 91.88 100 GLN A CA 1
ATOM 756 C C . GLN A 1 100 ? -2.361 -2.689 14.446 1.00 91.88 100 GLN A C 1
ATOM 758 O O . GLN A 1 100 ? -1.874 -3.735 14.869 1.00 91.88 100 GLN A O 1
ATOM 763 N N . ASP A 1 101 ? -2.949 -1.793 15.246 1.00 89.50 101 ASP A N 1
ATOM 764 C CA . ASP A 1 101 ? -3.073 -1.937 16.707 1.00 89.50 101 ASP A CA 1
ATOM 765 C C . ASP A 1 101 ? -4.496 -2.225 17.163 1.00 89.50 101 ASP A C 1
ATOM 767 O O . ASP A 1 101 ? -4.705 -2.794 18.236 1.00 89.50 101 ASP A O 1
ATOM 771 N N . ASN A 1 102 ? -5.487 -1.807 16.374 1.00 85.88 102 ASN A N 1
ATOM 772 C CA . ASN A 1 102 ? -6.877 -2.019 16.723 1.00 85.88 102 ASN A CA 1
ATOM 773 C C . ASN A 1 102 ? -7.373 -3.389 16.248 1.00 85.88 102 ASN A C 1
ATOM 775 O O . ASN A 1 102 ? -6.728 -4.113 15.489 1.00 85.88 102 ASN A O 1
ATOM 779 N N . ARG A 1 103 ? -8.523 -3.801 16.786 1.00 74.56 103 ARG A N 1
ATOM 780 C CA . ARG A 1 103 ? -9.084 -5.123 16.505 1.00 74.56 103 ARG A CA 1
ATOM 781 C C . ARG A 1 103 ? -9.466 -5.222 15.029 1.00 74.56 103 ARG A C 1
ATOM 783 O O . ARG A 1 103 ? -10.455 -4.633 14.602 1.00 74.56 103 ARG A O 1
ATOM 790 N N . I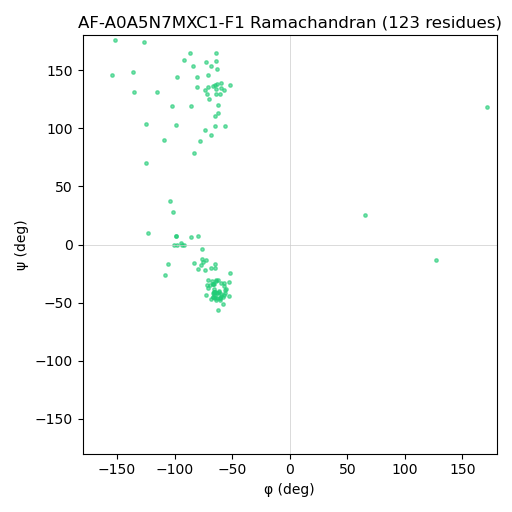LE A 1 104 ? -8.729 -6.040 14.284 1.00 70.50 104 ILE A N 1
ATOM 791 C CA . ILE A 1 104 ? -9.031 -6.369 12.890 1.00 70.50 104 ILE A CA 1
ATOM 792 C C . ILE A 1 104 ? -10.072 -7.490 12.859 1.00 70.50 104 ILE 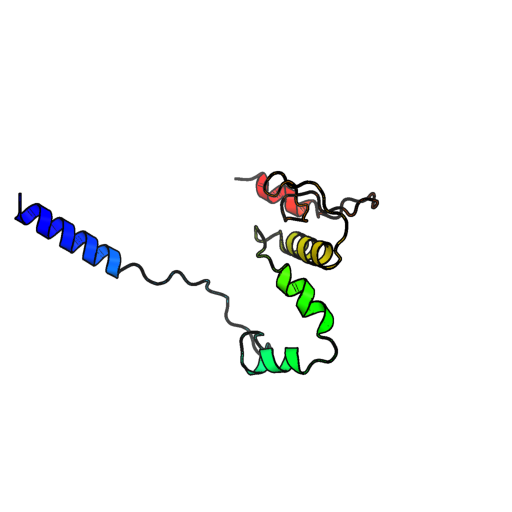A C 1
ATOM 794 O O . ILE A 1 104 ? -9.763 -8.666 12.681 1.00 70.50 104 ILE A O 1
ATOM 798 N N . HIS A 1 105 ? -11.325 -7.114 13.087 1.00 60.47 105 HIS A N 1
ATOM 799 C CA . HIS A 1 105 ? -12.484 -7.961 12.843 1.00 60.47 105 HIS A CA 1
ATOM 800 C C . HIS A 1 105 ? -13.550 -7.121 12.145 1.00 60.47 105 HIS A C 1
ATOM 802 O O . HIS A 1 105 ? -13.863 -6.035 12.639 1.00 60.47 105 HIS A O 1
ATOM 808 N N . PRO A 1 106 ? -14.148 -7.599 11.042 1.00 49.91 106 PRO A N 1
ATOM 809 C CA . PRO A 1 106 ? -15.357 -6.974 10.544 1.00 49.91 106 PRO A CA 1
ATOM 810 C C . PRO A 1 106 ? -16.453 -7.165 11.597 1.00 49.91 106 PRO A C 1
ATOM 812 O O . PRO A 1 106 ? -16.625 -8.258 12.149 1.00 49.91 106 PRO A O 1
ATOM 815 N N . SER A 1 107 ? -17.181 -6.096 11.906 1.00 46.94 107 SER A N 1
ATOM 816 C CA . SER A 1 107 ? -18.353 -6.131 12.778 1.00 46.94 107 SER A CA 1
ATOM 817 C C . SER A 1 107 ? -19.363 -7.139 12.210 1.00 46.94 107 SER A C 1
ATOM 819 O O . SER A 1 107 ? -20.031 -6.869 11.220 1.00 46.94 107 SER A O 1
ATOM 821 N N . GLY A 1 108 ? -19.418 -8.338 12.803 1.00 47.69 108 GLY A N 1
ATOM 822 C CA . GLY A 1 108 ? -20.298 -9.435 12.376 1.00 47.69 108 GLY A CA 1
ATOM 823 C C . GLY A 1 108 ? -19.621 -10.790 12.124 1.00 47.69 108 GLY A C 1
ATOM 824 O O . GLY A 1 108 ? -20.327 -11.792 12.064 1.00 47.69 108 GLY A O 1
ATOM 825 N N . ALA A 1 109 ? -18.287 -10.876 12.032 1.00 45.34 109 ALA A N 1
ATOM 826 C CA . ALA A 1 109 ? -17.598 -12.165 11.888 1.00 45.34 109 ALA A CA 1
ATOM 827 C C . ALA A 1 109 ? -17.057 -12.665 13.237 1.00 45.34 109 ALA A C 1
ATOM 829 O O . ALA A 1 109 ? -16.024 -12.208 13.733 1.00 45.34 109 ALA A O 1
ATOM 830 N N . ALA A 1 110 ? -17.752 -13.636 13.828 1.00 38.09 110 ALA A N 1
ATOM 831 C CA . ALA A 1 110 ? -17.238 -14.421 14.943 1.00 38.09 110 ALA A CA 1
ATOM 832 C C . ALA A 1 110 ? -16.085 -15.313 14.445 1.00 38.09 110 ALA A C 1
ATOM 834 O O . ALA A 1 110 ? -16.305 -16.393 13.907 1.00 38.09 110 ALA A O 1
ATOM 835 N N . GLY A 1 111 ? -14.846 -14.838 14.576 1.00 44.66 111 GLY A N 1
ATOM 836 C CA . GLY A 1 111 ? -13.658 -15.610 14.216 1.00 44.66 111 GLY A CA 1
ATOM 837 C C . GLY A 1 111 ? -12.384 -14.774 14.259 1.00 44.66 111 GLY A C 1
ATOM 838 O O . GLY A 1 111 ? -12.258 -13.776 13.560 1.00 44.66 111 GLY A O 1
ATOM 839 N N . PHE A 1 112 ? -11.455 -15.172 15.122 1.00 43.66 112 PHE A N 1
ATOM 840 C CA . PHE A 1 112 ? -10.102 -14.642 15.297 1.00 43.66 112 PHE A CA 1
ATOM 841 C C . PHE A 1 112 ? -9.251 -14.902 14.046 1.00 43.66 112 PHE A C 1
ATOM 843 O O . PHE A 1 112 ? -8.799 -16.022 13.834 1.00 43.66 112 PHE A O 1
ATOM 850 N N . TRP A 1 113 ? -9.053 -13.873 13.213 1.00 52.84 113 TRP A N 1
ATOM 851 C CA . TRP A 1 113 ? -8.230 -13.945 11.992 1.00 52.84 113 TRP A CA 1
ATOM 852 C C . TRP A 1 113 ? -6.779 -13.489 12.185 1.00 52.84 113 TRP A C 1
ATOM 854 O O . TRP A 1 113 ? -6.002 -13.515 11.234 1.00 52.84 113 TRP A O 1
ATOM 864 N N . VAL A 1 114 ? -6.371 -13.100 13.396 1.00 52.31 114 VAL A N 1
ATOM 865 C CA . VAL A 1 114 ? -4.957 -12.818 13.672 1.00 52.31 114 VAL A CA 1
ATOM 866 C C . VAL A 1 114 ? -4.273 -14.135 14.046 1.00 52.31 114 VAL A C 1
ATOM 868 O O . VAL A 1 114 ? -4.659 -14.751 15.034 1.00 52.31 114 VAL A O 1
ATOM 871 N N . PRO A 1 115 ? -3.260 -14.616 13.306 1.00 47.06 115 PRO A N 1
ATOM 872 C CA . PRO A 1 115 ? -2.525 -15.809 13.706 1.00 47.06 115 PRO A CA 1
ATOM 873 C C . PRO A 1 115 ? -1.923 -15.614 15.106 1.00 47.06 115 PRO A C 1
ATOM 875 O O . PRO A 1 115 ? -1.265 -14.607 15.359 1.00 47.06 115 PRO A O 1
ATOM 878 N N . ARG A 1 116 ? -2.084 -16.594 16.007 1.00 47.91 116 ARG A N 1
ATOM 879 C CA . ARG A 1 116 ? -1.512 -16.586 17.377 1.00 47.91 116 ARG A CA 1
ATOM 880 C C . ARG A 1 116 ? 0.001 -16.294 17.408 1.00 47.91 116 ARG A C 1
ATOM 882 O O . ARG A 1 116 ? 0.513 -15.788 18.399 1.00 47.91 116 ARG A O 1
ATOM 889 N N . VAL A 1 117 ? 0.711 -16.568 16.313 1.00 52.16 117 VAL A N 1
ATOM 890 C CA . VAL A 1 117 ? 2.137 -16.243 16.140 1.00 52.16 117 VAL A CA 1
ATOM 891 C C . VAL A 1 117 ? 2.430 -14.745 16.307 1.00 52.16 117 VAL A C 1
ATOM 893 O O . VAL A 1 117 ? 3.473 -14.380 16.839 1.00 52.16 117 VAL A O 1
ATOM 896 N N . VAL A 1 118 ? 1.498 -13.876 15.914 1.00 55.03 118 VAL A N 1
ATOM 897 C CA . VAL A 1 118 ? 1.677 -12.419 15.901 1.00 55.03 118 VAL A CA 1
ATOM 898 C C . VAL A 1 118 ? 1.689 -11.836 17.321 1.00 55.03 118 VAL A C 1
ATOM 900 O O . VAL A 1 118 ? 2.459 -10.922 17.607 1.00 55.03 118 VAL A O 1
ATOM 903 N N . THR A 1 119 ? 0.905 -12.405 18.243 1.00 53.50 119 THR A N 1
ATOM 904 C CA . THR A 1 119 ? 0.820 -11.941 19.640 1.00 53.50 119 THR A CA 1
ATOM 905 C C . THR A 1 119 ? 2.014 -12.366 20.498 1.00 53.50 119 THR A C 1
ATOM 907 O O . THR A 1 119 ? 2.233 -11.785 21.554 1.00 53.50 119 THR A O 1
ATOM 910 N N . SER A 1 120 ? 2.795 -13.362 20.064 1.00 49.12 120 SER A N 1
ATOM 911 C CA . SER A 1 120 ? 3.940 -13.878 20.832 1.00 49.12 120 SER A CA 1
ATOM 912 C C . SER A 1 120 ? 5.194 -13.006 20.717 1.00 49.12 120 SER A C 1
ATOM 914 O O . SER A 1 120 ? 6.058 -13.064 21.583 1.00 49.12 120 SER A O 1
ATOM 916 N N . VAL A 1 121 ? 5.307 -12.173 19.675 1.00 51.69 121 VAL A N 1
ATOM 917 C CA . VAL A 1 121 ? 6.514 -11.356 19.423 1.00 51.69 121 VAL A CA 1
ATOM 918 C C . VAL A 1 121 ? 6.645 -10.189 20.416 1.00 51.69 121 VAL A C 1
ATOM 920 O O . VAL A 1 121 ? 7.706 -9.585 20.525 1.00 51.69 121 VAL A O 1
ATOM 923 N N . HIS A 1 122 ? 5.583 -9.879 21.165 1.00 48.25 122 HIS A N 1
ATOM 924 C CA . HIS A 1 122 ? 5.584 -8.835 22.194 1.00 48.25 122 HIS A CA 1
ATOM 925 C C . HIS A 1 122 ? 5.899 -9.358 23.611 1.00 48.25 122 HIS A C 1
ATOM 927 O O . HIS A 1 122 ? 5.902 -8.562 24.543 1.00 48.25 122 HIS A O 1
ATOM 933 N N . GLY A 1 123 ? 6.120 -10.671 23.783 1.00 43.59 123 GLY A N 1
ATOM 934 C CA . GLY A 1 123 ? 6.256 -11.310 25.101 1.00 43.59 123 GLY A CA 1
ATOM 935 C C . GLY A 1 123 ? 7.670 -11.726 25.519 1.00 43.59 123 GLY A C 1
ATOM 936 O O . GLY A 1 123 ? 7.880 -11.938 26.705 1.00 43.59 123 GLY A O 1
ATOM 937 N N . ASP A 1 124 ? 8.626 -11.805 24.589 1.00 39.69 124 ASP A N 1
ATOM 938 C CA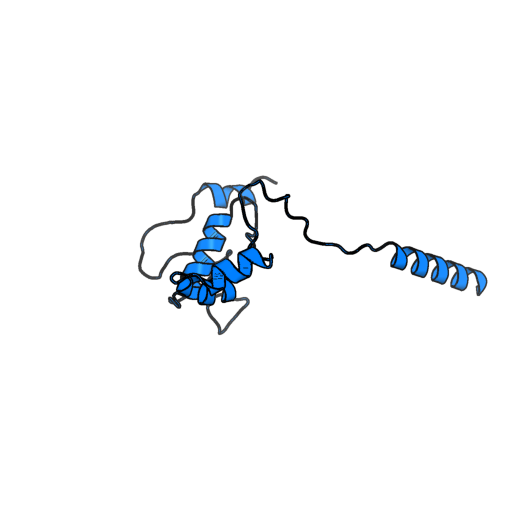 . ASP A 1 124 ? 9.993 -12.264 24.875 1.00 39.69 124 ASP A CA 1
ATOM 939 C C . ASP A 1 124 ? 11.032 -11.220 24.438 1.00 39.69 124 ASP A C 1
ATOM 941 O O . ASP A 1 124 ? 11.747 -11.415 23.451 1.00 39.69 124 ASP A O 1
ATOM 945 N N . ARG A 1 125 ? 11.092 -10.093 25.156 1.00 41.91 125 ARG A N 1
ATOM 946 C CA . ARG A 1 125 ? 12.306 -9.280 25.359 1.00 41.91 125 ARG A CA 1
ATOM 947 C C . ARG A 1 125 ? 12.241 -8.546 26.689 1.00 41.91 125 ARG A C 1
ATOM 949 O O . ARG A 1 125 ? 11.179 -7.947 26.961 1.00 41.91 125 ARG A O 1
#

Foldseek 3Di:
DVVVVVVVVVVVVVVVVPPDDPDDDDDDDDPPDDDCPDPVNVVCLVVDPPNVLVVQLVVLQDDAPDPLRPVLRVLQSVCVSVVAFADDDVVDPPDGGRDSPDDSDRPPDPDDPRPPVVVCVVPDD

Solvent-accessible surface area (backbone atoms only — not comparable to full-atom values): 8087 Å² total; per-residue (Å²): 109,72,66,60,56,49,52,51,51,51,51,52,51,54,58,60,72,68,65,68,86,90,65,91,79,78,79,84,77,59,88,92,64,74,55,60,93,36,78,67,26,44,47,54,52,72,72,39,92,84,39,74,65,52,61,50,37,61,77,41,64,71,80,49,92,48,98,74,28,56,67,50,35,52,49,24,19,52,45,51,48,69,65,57,83,45,54,89,33,86,93,48,65,95,48,59,54,56,44,82,83,52,83,83,56,63,88,84,59,93,67,88,76,69,62,74,73,57,70,53,74,79,72,79,127